Protein AF-A0AAV0WSH8-F1 (afdb_monomer)

Sequence (159 aa):
MALEFLRWELMVLEERVRLQERRIEIRVLRDEQNPIDLPLEEFIFMFCISQELEFDVINIIRPLFQSQRSSGLSPEVQFLVTVHFYAQGSYQRGLGSYSILNISQPYVSRSISIVTNAINQCLLSQWVKFPMTASERQKAREKFEAAPQPFEGTLGAID

Mean predicted aligned error: 10.93 Å

Radius of gyration: 22.24 Å; Cα contacts (8 Å, |Δi|>4): 74; chains: 1; bounding box: 45×38×78 Å

pLDDT: mean 78.64, std 13.61, range [39.38, 93.0]

Organism: NCBI:txid13131

Secondary structure (DSSP, 8-state):
-HHHHHHHHHHHHHHHHHHHHHHHHHHHHHHH--GGGS-HHHHHHHHSS-HHHHHHHHHHHHHHHTTSTT-SS-HHHHHHHHHHHHHH--SS--SS-TTSS---HHHHHHHHHHHHHHHHHHTHHHH-----SH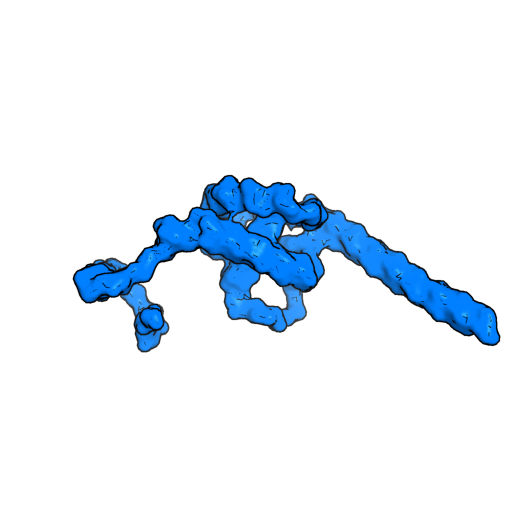HHHHHHHHHHHT-SS--TT------

Structure (mmCIF, N/CA/C/O backbone):
data_AF-A0AAV0WSH8-F1
#
_entry.id   AF-A0AAV0WSH8-F1
#
loop_
_atom_site.group_PDB
_atom_site.id
_atom_site.type_symbol
_atom_site.label_atom_id
_atom_site.label_alt_id
_atom_site.label_comp_id
_atom_site.label_asym_id
_atom_site.label_entity_id
_atom_site.label_seq_id
_atom_site.pdbx_PDB_ins_code
_atom_site.Cartn_x
_atom_site.Cartn_y
_atom_site.Cartn_z
_atom_site.occupancy
_atom_site.B_iso_or_equiv
_atom_site.auth_seq_id
_atom_site.auth_comp_id
_atom_site.auth_asym_id
_atom_site.auth_atom_id
_atom_site.pdbx_PDB_model_num
ATOM 1 N N . MET A 1 1 ? 1.566 -1.561 -52.601 1.00 67.25 1 MET A N 1
ATOM 2 C CA . MET A 1 1 ? 0.983 -2.314 -51.465 1.00 67.25 1 MET A CA 1
ATOM 3 C C . MET A 1 1 ? 2.046 -2.850 -50.509 1.00 67.25 1 MET A C 1
ATOM 5 O O . MET A 1 1 ? 1.992 -2.471 -49.353 1.00 67.25 1 MET A O 1
ATOM 9 N N . ALA A 1 2 ? 3.036 -3.639 -50.950 1.00 80.56 2 ALA A N 1
ATOM 10 C CA . ALA A 1 2 ? 4.061 -4.195 -50.045 1.00 80.56 2 ALA A CA 1
ATOM 11 C C . ALA A 1 2 ? 4.971 -3.143 -49.365 1.00 80.56 2 ALA A C 1
ATOM 13 O O . ALA A 1 2 ? 5.264 -3.268 -48.183 1.00 80.56 2 ALA A O 1
ATOM 14 N N . LEU A 1 3 ? 5.370 -2.084 -50.080 1.00 84.75 3 LEU A N 1
ATOM 15 C CA . LEU A 1 3 ? 6.202 -0.996 -49.535 1.00 84.75 3 LEU A CA 1
ATOM 16 C C . LEU A 1 3 ? 5.512 -0.200 -48.415 1.00 84.75 3 LEU A C 1
ATOM 18 O O . LEU A 1 3 ? 6.126 0.070 -47.389 1.00 84.75 3 LEU A O 1
ATOM 22 N N . GLU A 1 4 ? 4.228 0.127 -48.582 1.00 86.50 4 GLU A N 1
ATOM 23 C CA . GLU A 1 4 ? 3.448 0.829 -47.551 1.00 86.50 4 GLU A CA 1
ATOM 24 C C . GLU A 1 4 ? 3.225 -0.042 -46.309 1.00 86.50 4 GLU A C 1
ATOM 26 O O . GLU A 1 4 ? 3.300 0.448 -45.185 1.00 86.50 4 GLU A O 1
ATOM 31 N N . PHE A 1 5 ? 3.019 -1.349 -46.504 1.00 89.50 5 PHE A N 1
ATOM 32 C CA . PHE A 1 5 ? 2.922 -2.309 -45.405 1.00 89.50 5 PHE A CA 1
ATOM 33 C C . PHE A 1 5 ? 4.236 -2.400 -44.613 1.00 89.50 5 PHE A C 1
ATOM 35 O O . PHE A 1 5 ? 4.223 -2.276 -43.392 1.00 89.50 5 PHE A O 1
ATOM 42 N N . LEU A 1 6 ? 5.376 -2.518 -45.303 1.00 92.00 6 LEU A N 1
ATOM 43 C CA . LEU A 1 6 ? 6.702 -2.532 -44.674 1.00 92.00 6 LEU A CA 1
ATOM 44 C C . LEU A 1 6 ? 7.001 -1.231 -43.921 1.00 92.00 6 LEU A C 1
ATOM 46 O O . LEU A 1 6 ? 7.578 -1.262 -42.838 1.00 92.00 6 LEU A O 1
ATOM 50 N N . ARG A 1 7 ? 6.584 -0.081 -44.462 1.00 90.81 7 ARG A N 1
ATOM 51 C CA . ARG A 1 7 ? 6.741 1.219 -43.798 1.00 90.81 7 ARG A CA 1
ATOM 52 C C . ARG A 1 7 ? 5.918 1.307 -42.511 1.00 90.81 7 ARG A C 1
ATOM 54 O O . ARG A 1 7 ? 6.402 1.846 -41.518 1.00 90.81 7 ARG A O 1
ATOM 61 N N . TRP A 1 8 ? 4.695 0.777 -42.521 1.00 91.19 8 TRP A N 1
ATOM 62 C CA . TRP A 1 8 ? 3.858 0.691 -41.326 1.00 91.19 8 TRP A CA 1
ATOM 63 C C . TRP A 1 8 ? 4.454 -0.258 -40.280 1.00 91.19 8 TRP A C 1
ATOM 65 O O . TRP A 1 8 ? 4.552 0.117 -39.113 1.00 91.19 8 TRP A O 1
ATOM 75 N N . GLU A 1 9 ? 4.923 -1.443 -40.686 1.00 92.38 9 GLU A N 1
ATOM 76 C CA . GLU A 1 9 ? 5.597 -2.369 -39.768 1.00 92.38 9 GLU A CA 1
ATOM 77 C C . GLU A 1 9 ? 6.858 -1.756 -39.155 1.00 92.38 9 GLU A C 1
ATOM 79 O O . GLU A 1 9 ? 7.077 -1.906 -37.953 1.00 92.38 9 GLU A O 1
ATOM 84 N N . LEU A 1 10 ? 7.645 -1.014 -39.941 1.00 93.00 10 LEU A N 1
ATOM 85 C CA . LEU A 1 10 ? 8.824 -0.306 -39.447 1.00 93.00 10 LEU A CA 1
ATOM 86 C C . LEU A 1 10 ? 8.447 0.744 -38.390 1.00 93.00 10 LEU A C 1
ATOM 88 O O . LEU A 1 10 ? 9.042 0.743 -37.318 1.00 93.00 10 LEU A O 1
ATOM 92 N N . MET A 1 11 ? 7.416 1.567 -38.629 1.00 91.19 11 MET A N 1
ATOM 93 C CA . MET A 1 11 ? 6.933 2.531 -37.623 1.00 91.19 11 MET A CA 1
ATOM 94 C C . MET A 1 11 ? 6.457 1.846 -36.336 1.00 91.19 11 MET A C 1
ATOM 96 O O . MET A 1 11 ? 6.739 2.319 -35.237 1.00 91.19 11 MET A O 1
ATOM 100 N N . VAL A 1 12 ? 5.737 0.725 -36.448 1.00 91.69 12 VAL A N 1
ATOM 101 C CA . VAL A 1 12 ? 5.268 -0.035 -35.279 1.00 91.69 12 VAL A CA 1
ATOM 102 C C . VAL A 1 12 ? 6.444 -0.643 -34.512 1.00 91.69 12 VAL A C 1
ATOM 104 O O . VAL A 1 12 ? 6.428 -0.665 -33.280 1.00 91.69 12 VAL A O 1
ATOM 107 N N . LEU A 1 13 ? 7.461 -1.144 -35.215 1.00 92.31 13 LEU A N 1
ATOM 108 C CA . LEU A 1 13 ? 8.680 -1.672 -34.606 1.00 92.31 13 LEU A CA 1
ATOM 109 C C . LEU A 1 13 ? 9.480 -0.573 -33.903 1.00 92.31 13 LEU A C 1
ATOM 111 O O . LEU A 1 13 ? 9.860 -0.768 -32.752 1.00 92.31 13 LEU A O 1
ATOM 115 N N . GLU A 1 14 ? 9.673 0.582 -34.539 1.00 91.94 14 GLU A N 1
ATOM 116 C CA . GLU A 1 14 ? 10.335 1.744 -33.936 1.00 91.94 14 GLU A CA 1
ATOM 117 C C . GLU A 1 14 ? 9.627 2.192 -32.655 1.00 91.94 14 GLU A C 1
ATOM 119 O O . GLU A 1 14 ? 10.276 2.420 -31.635 1.00 91.94 14 GLU A O 1
ATOM 124 N N . GLU A 1 15 ? 8.293 2.247 -32.662 1.00 88.06 15 GLU A N 1
ATOM 125 C CA . GLU A 1 15 ? 7.526 2.586 -31.463 1.00 88.06 15 GLU A CA 1
ATOM 126 C C . GLU A 1 15 ? 7.693 1.531 -30.359 1.00 88.06 15 GLU A C 1
ATOM 128 O O . GLU A 1 15 ? 7.888 1.867 -29.192 1.00 88.06 15 GLU A O 1
ATOM 133 N N . ARG A 1 16 ? 7.694 0.236 -30.704 1.00 86.50 16 ARG A N 1
ATOM 134 C CA . ARG A 1 16 ? 7.957 -0.837 -29.729 1.00 86.50 16 ARG A CA 1
ATOM 135 C C . ARG A 1 16 ? 9.351 -0.725 -29.113 1.00 86.50 16 ARG A C 1
ATOM 137 O O . ARG A 1 16 ? 9.470 -0.929 -27.906 1.00 86.50 16 ARG A O 1
ATOM 144 N N . VAL A 1 17 ? 10.367 -0.392 -29.910 1.00 89.62 17 VAL A N 1
ATOM 145 C CA . VAL A 1 17 ? 11.742 -0.175 -29.433 1.00 89.62 17 VAL A CA 1
ATOM 146 C C . VAL A 1 17 ? 11.792 1.019 -28.480 1.00 89.62 17 VAL A C 1
ATOM 148 O O . VAL A 1 17 ? 12.246 0.855 -27.351 1.00 89.62 17 VAL A O 1
ATOM 151 N N . ARG A 1 18 ? 11.210 2.168 -28.850 1.00 83.94 18 ARG A N 1
ATOM 152 C CA . ARG A 1 18 ? 11.132 3.354 -27.972 1.00 83.94 18 ARG A CA 1
ATOM 153 C C . ARG A 1 18 ? 10.456 3.048 -26.637 1.00 83.94 18 ARG A C 1
ATOM 155 O O . ARG A 1 18 ? 10.929 3.451 -25.575 1.00 83.94 18 ARG A O 1
ATOM 162 N N . LEU A 1 19 ? 9.352 2.299 -26.667 1.00 79.50 19 LEU A N 1
ATOM 163 C CA . LEU A 1 19 ? 8.658 1.869 -25.452 1.00 79.50 19 LEU A CA 1
ATOM 164 C C . LEU A 1 19 ? 9.515 0.922 -24.600 1.00 79.50 19 LEU A C 1
ATOM 166 O O . LEU A 1 19 ? 9.420 0.958 -23.373 1.00 79.50 19 LEU A O 1
ATOM 170 N N . GLN A 1 20 ? 10.338 0.067 -25.212 1.00 79.25 20 GLN A N 1
ATOM 171 C CA . GLN A 1 20 ? 11.273 -0.802 -24.494 1.00 79.25 20 GLN A CA 1
ATOM 172 C C . GLN A 1 20 ? 12.430 -0.016 -23.868 1.00 79.25 20 GLN A C 1
ATOM 174 O O . GLN A 1 20 ? 12.713 -0.230 -22.691 1.00 79.25 20 GLN A O 1
ATOM 179 N N . GLU A 1 21 ? 13.043 0.912 -24.601 1.00 79.81 21 GLU A N 1
ATOM 180 C CA . GLU A 1 21 ? 14.117 1.784 -24.106 1.00 79.81 21 GLU A CA 1
ATOM 181 C C . GLU A 1 21 ? 13.647 2.595 -22.899 1.00 79.81 21 GLU A C 1
ATOM 183 O O . GLU A 1 21 ? 14.249 2.520 -21.828 1.00 79.81 21 GLU A O 1
ATOM 188 N N . ARG A 1 22 ? 12.480 3.241 -23.013 1.00 74.56 22 ARG A N 1
ATOM 189 C CA . ARG A 1 22 ? 11.865 3.974 -21.901 1.00 74.56 22 ARG A CA 1
ATOM 190 C C . ARG A 1 22 ? 11.614 3.084 -20.681 1.00 74.56 22 ARG A C 1
ATOM 192 O O . ARG A 1 22 ? 11.769 3.519 -19.546 1.00 74.56 22 ARG A O 1
ATOM 199 N N . ARG A 1 23 ? 11.213 1.822 -20.878 1.00 71.88 23 ARG A N 1
ATOM 200 C CA . ARG A 1 23 ? 11.017 0.871 -19.765 1.00 71.88 23 ARG A CA 1
ATOM 201 C C . ARG A 1 23 ? 12.325 0.511 -19.062 1.00 71.88 23 ARG A C 1
ATOM 203 O O . ARG A 1 23 ? 12.284 0.231 -17.865 1.00 71.88 23 ARG A O 1
ATOM 210 N N . ILE A 1 24 ? 13.438 0.463 -19.790 1.00 76.56 24 ILE A N 1
ATOM 211 C CA . ILE A 1 24 ? 14.767 0.195 -19.232 1.00 76.56 24 ILE A CA 1
ATOM 212 C C . ILE A 1 24 ? 15.252 1.418 -18.453 1.00 76.56 24 ILE A C 1
ATOM 214 O O . ILE A 1 24 ? 15.636 1.266 -17.300 1.00 76.56 24 ILE A O 1
ATOM 218 N N . GLU A 1 25 ? 15.147 2.615 -19.029 1.00 72.50 25 GLU A N 1
ATOM 219 C CA . GLU A 1 25 ? 15.518 3.881 -18.381 1.00 72.50 25 GLU A CA 1
ATOM 220 C C . GLU A 1 25 ? 14.790 4.064 -17.042 1.00 72.50 25 GLU A C 1
ATOM 222 O O . GLU A 1 25 ? 15.411 4.266 -16.004 1.00 72.50 25 GLU A O 1
ATOM 227 N N . ILE A 1 26 ? 13.469 3.866 -17.040 1.00 68.38 26 ILE A N 1
ATOM 228 C CA . ILE A 1 26 ? 12.638 3.935 -15.832 1.00 68.38 26 ILE A CA 1
ATOM 229 C C . ILE A 1 26 ? 13.088 2.921 -14.767 1.00 68.38 26 ILE A C 1
ATOM 231 O O . ILE A 1 26 ? 13.059 3.223 -13.575 1.00 68.38 26 ILE A O 1
ATOM 235 N N . ARG A 1 27 ? 13.504 1.715 -15.177 1.00 69.56 27 ARG A N 1
ATOM 236 C CA . ARG A 1 27 ? 14.012 0.697 -14.248 1.00 69.56 27 ARG A CA 1
ATOM 237 C C . ARG A 1 27 ? 15.328 1.141 -13.610 1.00 69.56 27 ARG A C 1
ATOM 239 O O . ARG A 1 27 ? 15.454 1.004 -12.402 1.00 69.56 27 ARG A O 1
ATOM 246 N N . VAL A 1 28 ? 16.258 1.671 -14.403 1.00 69.31 28 VAL A N 1
ATOM 247 C CA . VAL A 1 28 ? 17.552 2.168 -13.909 1.00 69.31 28 VAL A CA 1
ATOM 248 C C . VAL A 1 28 ? 17.337 3.285 -12.890 1.00 69.31 28 VAL A C 1
ATOM 250 O O . VAL A 1 28 ? 17.815 3.176 -11.768 1.00 69.31 28 VAL A O 1
ATOM 253 N N . LEU A 1 29 ? 16.519 4.287 -13.228 1.00 65.44 29 LEU A N 1
ATOM 254 C CA . LEU A 1 29 ? 16.225 5.409 -12.330 1.00 65.44 29 LEU A CA 1
ATOM 255 C C . LEU A 1 29 ? 15.578 4.965 -11.008 1.00 65.44 29 LEU A C 1
ATOM 257 O O . LEU A 1 29 ? 15.822 5.558 -9.963 1.00 65.44 29 LEU A O 1
ATOM 261 N N . ARG A 1 30 ? 14.736 3.926 -11.036 1.00 68.62 30 ARG A N 1
ATOM 262 C CA . ARG A 1 30 ? 14.145 3.339 -9.826 1.00 68.62 30 ARG A CA 1
ATOM 263 C C . ARG A 1 30 ? 15.186 2.612 -8.978 1.00 68.62 30 ARG A C 1
ATOM 265 O O . ARG A 1 30 ? 15.160 2.740 -7.763 1.00 68.62 30 ARG A O 1
ATOM 272 N N . ASP A 1 31 ? 16.054 1.824 -9.605 1.00 67.44 31 ASP A N 1
ATOM 273 C CA . ASP A 1 31 ? 17.068 1.052 -8.884 1.00 67.44 31 ASP A CA 1
ATOM 274 C C . ASP A 1 31 ? 18.132 1.986 -8.251 1.00 67.44 31 ASP A C 1
ATOM 276 O O . ASP A 1 31 ? 18.721 1.637 -7.233 1.00 67.44 31 ASP A O 1
ATOM 280 N N . GLU A 1 32 ? 18.323 3.194 -8.799 1.00 63.62 32 GLU A N 1
ATOM 281 C CA . GLU A 1 32 ? 19.159 4.265 -8.225 1.00 63.62 32 GLU A CA 1
ATOM 282 C C . GLU A 1 32 ? 18.475 5.053 -7.091 1.00 63.62 32 GLU A C 1
ATOM 284 O O . GLU A 1 32 ? 19.152 5.566 -6.201 1.00 63.62 32 GLU A O 1
ATOM 289 N N . GLN A 1 33 ? 17.144 5.158 -7.102 1.00 64.06 33 GLN A N 1
ATOM 290 C CA . GLN A 1 33 ? 16.360 5.885 -6.100 1.00 64.06 33 GLN A CA 1
ATOM 291 C C . GLN A 1 33 ? 15.698 4.900 -5.140 1.00 64.06 33 GLN A C 1
ATOM 293 O O . GLN A 1 33 ? 14.506 4.621 -5.255 1.00 64.06 33 GLN A O 1
ATOM 298 N N . ASN A 1 34 ? 16.469 4.360 -4.193 1.00 67.06 34 ASN A N 1
ATOM 299 C CA . ASN A 1 34 ? 15.912 3.512 -3.145 1.00 67.06 34 ASN A CA 1
ATOM 300 C C . ASN A 1 34 ? 15.213 4.379 -2.073 1.00 67.06 34 ASN A C 1
ATOM 302 O O . ASN A 1 34 ? 15.895 4.982 -1.243 1.00 67.06 34 ASN A O 1
ATOM 306 N N . PRO A 1 35 ? 13.868 4.451 -2.041 1.00 67.88 35 PRO A N 1
ATOM 307 C CA . PRO A 1 35 ? 13.132 5.276 -1.074 1.00 67.88 35 PRO A CA 1
ATOM 308 C C . PRO A 1 35 ? 13.286 4.790 0.375 1.00 67.88 35 PRO A C 1
ATOM 310 O O . PRO A 1 35 ? 12.953 5.522 1.303 1.00 67.88 35 PRO A O 1
ATOM 313 N N . ILE A 1 36 ? 13.753 3.553 0.572 1.00 67.38 36 ILE A N 1
ATOM 314 C CA . ILE A 1 36 ? 13.944 2.950 1.894 1.00 67.38 36 ILE A CA 1
ATOM 315 C C . ILE A 1 36 ? 15.088 3.651 2.637 1.00 67.38 36 ILE A C 1
ATOM 317 O O . ILE A 1 36 ? 15.035 3.771 3.856 1.00 67.38 36 ILE A O 1
ATOM 321 N N . ASP A 1 37 ? 16.078 4.176 1.910 1.00 74.94 37 ASP A N 1
ATOM 322 C CA . ASP A 1 37 ? 17.267 4.811 2.489 1.00 74.94 37 ASP A CA 1
ATOM 323 C C . ASP A 1 37 ? 17.055 6.302 2.821 1.00 74.94 37 ASP A C 1
ATOM 325 O O . ASP A 1 37 ? 18.000 7.007 3.181 1.00 74.94 37 ASP A O 1
ATOM 329 N N . LEU A 1 38 ? 15.819 6.804 2.704 1.00 76.38 38 LEU A N 1
ATOM 330 C CA . LEU A 1 38 ? 15.492 8.183 3.055 1.00 76.38 38 LEU A CA 1
ATOM 331 C C . LEU A 1 38 ? 15.627 8.430 4.569 1.00 76.38 38 LEU A C 1
ATOM 333 O O . LEU A 1 38 ? 15.308 7.549 5.377 1.00 76.38 38 LEU A O 1
ATOM 337 N N . PRO A 1 39 ? 16.032 9.645 4.985 1.00 83.25 39 PRO A N 1
ATOM 338 C CA . PRO A 1 39 ? 15.950 10.063 6.380 1.00 83.25 39 PRO A CA 1
ATOM 339 C C . PRO A 1 39 ? 14.517 9.955 6.919 1.00 83.25 39 PRO A C 1
ATOM 341 O O . PRO A 1 39 ? 13.556 10.236 6.205 1.00 83.25 39 PRO A O 1
ATOM 344 N N . LEU A 1 40 ? 14.368 9.609 8.203 1.00 82.69 40 LEU A N 1
ATOM 345 C CA . LEU A 1 40 ? 13.062 9.365 8.834 1.00 82.69 40 LEU A CA 1
ATOM 346 C C . LEU A 1 40 ? 12.064 10.520 8.639 1.00 82.69 40 LEU A C 1
ATOM 348 O O . LEU A 1 40 ? 10.890 10.279 8.375 1.00 82.69 40 LEU A O 1
ATOM 352 N N . GLU A 1 41 ? 12.521 11.767 8.758 1.00 81.06 41 GLU A N 1
ATOM 353 C CA . GLU A 1 41 ? 11.676 12.957 8.593 1.00 81.06 41 GLU A CA 1
ATOM 354 C C . GLU A 1 41 ? 11.127 13.077 7.166 1.00 81.06 41 GLU A C 1
ATOM 356 O O . GLU A 1 41 ? 9.933 13.317 6.981 1.00 81.06 41 GLU A O 1
ATOM 361 N N . GLU A 1 42 ? 11.970 12.843 6.158 1.00 78.94 42 GLU A N 1
ATOM 362 C CA . GLU A 1 42 ? 11.574 12.847 4.746 1.00 78.94 42 GLU A CA 1
ATOM 363 C C . GLU A 1 42 ? 10.645 11.674 4.427 1.00 78.94 42 GLU A C 1
ATOM 365 O O . GLU A 1 42 ? 9.649 11.834 3.721 1.00 78.94 42 GLU A O 1
ATOM 370 N N . PHE A 1 43 ? 10.925 10.506 5.004 1.00 83.69 43 PHE A N 1
ATOM 371 C CA . PHE A 1 43 ? 10.100 9.319 4.844 1.00 83.69 43 PHE A CA 1
ATOM 372 C C . PHE A 1 43 ? 8.693 9.528 5.428 1.00 83.69 43 PHE A C 1
ATOM 374 O O . PHE A 1 43 ? 7.699 9.269 4.750 1.00 83.69 43 PHE A O 1
ATOM 381 N N . ILE A 1 44 ? 8.586 10.068 6.647 1.00 84.06 44 ILE A N 1
ATOM 382 C CA . ILE A 1 44 ? 7.296 10.404 7.270 1.00 84.06 44 ILE A CA 1
ATOM 383 C C . ILE A 1 44 ? 6.576 11.483 6.463 1.00 84.06 44 ILE A C 1
ATOM 385 O O . ILE A 1 44 ? 5.370 11.378 6.250 1.00 84.06 44 ILE A O 1
ATOM 389 N N . PHE A 1 45 ? 7.290 12.507 5.994 1.00 80.12 45 PHE A N 1
ATOM 390 C CA . PHE A 1 45 ? 6.698 13.556 5.169 1.00 80.12 45 PHE A CA 1
ATOM 391 C C . PHE A 1 45 ? 6.096 12.993 3.874 1.00 80.12 45 PHE A C 1
ATOM 393 O O . PHE A 1 45 ? 5.008 13.396 3.469 1.00 80.12 45 PHE A O 1
ATOM 400 N N . MET A 1 46 ? 6.782 12.038 3.246 1.00 78.25 46 MET A N 1
ATOM 401 C CA . MET A 1 46 ? 6.389 11.487 1.953 1.00 78.25 46 MET A CA 1
ATOM 402 C C . MET A 1 46 ? 5.337 10.373 2.055 1.00 78.25 46 MET A C 1
ATOM 404 O O . MET A 1 46 ? 4.452 10.281 1.205 1.00 78.25 46 MET A O 1
ATOM 408 N N . PHE A 1 47 ? 5.413 9.527 3.083 1.00 84.62 47 PHE A N 1
ATOM 409 C CA . PHE A 1 47 ? 4.572 8.333 3.214 1.00 84.62 47 PHE A CA 1
ATOM 410 C C . PHE A 1 47 ? 3.586 8.382 4.390 1.00 84.62 47 PHE A C 1
ATOM 412 O O . PHE A 1 47 ? 2.744 7.497 4.511 1.00 84.62 47 PHE A O 1
ATOM 419 N N . CYS A 1 48 ? 3.657 9.388 5.264 1.00 88.62 48 CYS A N 1
ATOM 420 C CA . CYS A 1 48 ? 2.832 9.517 6.475 1.00 88.62 48 CYS A CA 1
ATOM 421 C C . CYS A 1 48 ? 2.923 8.328 7.454 1.00 88.62 48 CYS A C 1
ATOM 423 O O . CYS A 1 48 ? 2.056 8.163 8.313 1.00 88.62 48 CYS A O 1
ATOM 425 N N . ILE A 1 49 ? 3.971 7.509 7.345 1.00 90.12 49 ILE A N 1
ATOM 426 C CA . ILE A 1 49 ? 4.246 6.350 8.203 1.00 90.12 49 ILE A CA 1
ATOM 427 C C . ILE A 1 49 ? 5.734 6.303 8.565 1.00 90.12 49 ILE A C 1
ATOM 429 O O . ILE A 1 49 ? 6.549 6.954 7.916 1.00 90.12 49 ILE A O 1
ATOM 433 N N . SER A 1 50 ? 6.099 5.524 9.586 1.00 90.50 50 SER A N 1
ATOM 434 C CA . SER A 1 50 ? 7.501 5.217 9.894 1.00 90.50 50 SER A CA 1
ATOM 435 C C . SER A 1 50 ? 8.007 4.018 9.082 1.00 90.50 50 SER A C 1
ATOM 437 O O . SER A 1 50 ? 7.224 3.156 8.679 1.00 90.50 50 SER A O 1
ATOM 439 N N . GLN A 1 51 ? 9.327 3.928 8.896 1.00 88.00 51 GLN A N 1
ATOM 440 C CA . GLN A 1 51 ? 9.991 2.760 8.291 1.00 88.00 51 GLN A CA 1
ATOM 441 C C . GLN A 1 51 ? 9.755 1.471 9.102 1.00 88.00 51 GLN A C 1
ATOM 443 O O . GLN A 1 51 ? 9.660 0.384 8.543 1.00 88.00 51 GLN A O 1
ATOM 448 N N . GLU A 1 52 ? 9.617 1.583 10.426 1.00 91.38 52 GLU A N 1
ATOM 449 C CA . GLU A 1 52 ? 9.280 0.447 11.295 1.00 91.38 52 GLU A CA 1
ATOM 450 C C . GLU A 1 52 ? 7.887 -0.110 10.971 1.00 91.38 52 GLU A C 1
ATOM 452 O O . GLU A 1 52 ? 7.734 -1.309 10.743 1.00 91.38 52 GLU A O 1
ATOM 457 N N . LEU A 1 53 ? 6.883 0.768 10.845 1.00 91.38 53 LEU A N 1
ATOM 458 C CA . LEU A 1 53 ? 5.531 0.356 10.467 1.00 91.38 53 LEU A CA 1
ATOM 459 C C . LEU A 1 53 ? 5.500 -0.241 9.055 1.00 91.38 53 LEU A C 1
ATOM 461 O O . LEU A 1 53 ? 4.783 -1.210 8.808 1.00 91.38 53 LEU A O 1
ATOM 465 N N . GLU A 1 54 ? 6.276 0.332 8.133 1.00 91.19 54 GLU A N 1
ATOM 466 C CA . GLU A 1 54 ? 6.460 -0.209 6.788 1.00 91.19 54 GLU A CA 1
ATOM 467 C C . GLU A 1 54 ? 6.953 -1.663 6.847 1.00 91.19 54 GLU A C 1
ATOM 469 O O . GLU A 1 54 ? 6.316 -2.563 6.293 1.00 91.19 54 GLU A O 1
ATOM 474 N N . PHE A 1 55 ? 8.044 -1.903 7.577 1.00 91.25 55 PHE A N 1
ATOM 475 C CA . PHE A 1 55 ? 8.649 -3.220 7.737 1.00 91.25 55 PHE A CA 1
ATOM 476 C C . PHE A 1 55 ? 7.675 -4.239 8.343 1.00 91.25 55 PHE A C 1
ATOM 478 O O . PHE A 1 55 ? 7.521 -5.344 7.809 1.00 91.25 55 PHE A O 1
ATOM 485 N N . ASP A 1 56 ? 6.974 -3.865 9.413 1.00 92.75 56 ASP A N 1
ATOM 486 C CA . ASP A 1 56 ? 6.015 -4.732 10.099 1.00 92.75 56 ASP A CA 1
ATOM 487 C C . ASP A 1 56 ? 4.854 -5.135 9.189 1.00 92.75 56 ASP A C 1
ATOM 489 O O . ASP A 1 56 ? 4.535 -6.322 9.053 1.00 92.75 56 ASP A O 1
ATOM 493 N N . VAL A 1 57 ? 4.242 -4.158 8.512 1.00 92.44 57 VAL A N 1
ATOM 494 C CA . VAL A 1 57 ? 3.113 -4.415 7.616 1.00 92.44 57 VAL A CA 1
ATOM 495 C C . VAL A 1 57 ? 3.554 -5.275 6.440 1.00 92.44 57 VAL A C 1
ATOM 497 O O . VAL A 1 57 ? 2.881 -6.266 6.139 1.00 92.44 57 VAL A O 1
ATOM 500 N N . ILE A 1 58 ? 4.689 -4.952 5.809 1.00 91.19 58 ILE A N 1
ATOM 501 C CA . ILE A 1 58 ? 5.226 -5.722 4.682 1.00 91.19 58 ILE A CA 1
ATOM 502 C C . ILE A 1 58 ? 5.459 -7.172 5.092 1.00 91.19 58 ILE A C 1
ATOM 504 O O . ILE A 1 58 ? 5.052 -8.068 4.357 1.00 91.19 58 ILE A O 1
ATOM 508 N N . ASN A 1 59 ? 6.063 -7.434 6.253 1.00 91.94 59 ASN A N 1
ATOM 509 C CA . ASN A 1 59 ? 6.323 -8.801 6.705 1.00 91.94 59 ASN A CA 1
ATOM 510 C C . ASN A 1 59 ? 5.045 -9.620 6.896 1.00 91.94 59 ASN A C 1
ATOM 512 O O . ASN A 1 59 ? 5.031 -10.805 6.557 1.00 91.94 59 ASN A O 1
ATOM 516 N N . ILE A 1 60 ? 3.964 -8.991 7.362 1.00 91.62 60 ILE A N 1
ATOM 517 C CA . ILE A 1 60 ? 2.663 -9.649 7.513 1.00 91.62 60 ILE A CA 1
ATOM 518 C C . ILE A 1 60 ? 2.053 -9.985 6.146 1.00 91.62 60 ILE A C 1
ATOM 520 O O . ILE A 1 60 ? 1.544 -11.089 5.954 1.00 91.62 60 ILE A O 1
ATOM 524 N N . ILE A 1 61 ? 2.108 -9.060 5.182 1.00 89.50 61 ILE A N 1
ATOM 525 C CA . ILE A 1 61 ? 1.452 -9.240 3.877 1.00 89.50 61 ILE A CA 1
ATOM 526 C C . ILE A 1 61 ? 2.315 -9.997 2.853 1.00 89.50 61 ILE A C 1
ATOM 528 O O . ILE A 1 61 ? 1.771 -10.542 1.890 1.00 89.50 61 ILE A O 1
ATOM 532 N N . ARG A 1 62 ? 3.640 -10.086 3.055 1.00 87.69 62 ARG A N 1
ATOM 533 C CA . ARG A 1 62 ? 4.630 -10.702 2.142 1.00 87.69 62 ARG A CA 1
ATOM 534 C C . ARG A 1 62 ? 4.238 -12.092 1.619 1.00 87.69 62 ARG A C 1
ATOM 536 O O . ARG A 1 62 ? 4.447 -12.319 0.424 1.00 87.69 62 ARG A O 1
ATOM 543 N N . PRO A 1 63 ? 3.651 -13.013 2.413 1.00 86.69 63 PRO A N 1
ATOM 544 C CA . PRO A 1 63 ? 3.231 -14.324 1.910 1.00 86.69 63 PRO A CA 1
ATOM 545 C C . PRO A 1 63 ? 2.240 -14.247 0.737 1.00 86.69 63 PRO A C 1
ATOM 547 O O . PRO A 1 63 ? 2.260 -15.104 -0.145 1.00 86.69 63 PRO A O 1
ATOM 550 N N . LEU A 1 64 ? 1.416 -13.197 0.667 1.00 82.56 64 LEU A N 1
ATOM 551 C CA . LEU A 1 64 ? 0.427 -13.021 -0.401 1.00 82.56 64 LEU A CA 1
ATOM 552 C C . LEU A 1 64 ? 1.043 -12.511 -1.717 1.00 82.56 64 LEU A C 1
ATOM 554 O O . LEU A 1 64 ? 0.483 -12.749 -2.790 1.00 82.56 64 LEU A O 1
ATOM 558 N N . PHE A 1 65 ? 2.230 -11.895 -1.666 1.00 74.56 65 PHE A N 1
ATOM 559 C CA . PHE A 1 65 ? 2.948 -11.394 -2.847 1.00 74.56 65 PHE A CA 1
ATOM 560 C C . PHE A 1 65 ? 3.628 -12.507 -3.655 1.00 74.56 65 PHE A C 1
ATOM 562 O O . PHE A 1 65 ? 3.911 -12.320 -4.835 1.00 74.56 65 PHE A O 1
ATOM 569 N N . GLN A 1 66 ? 3.859 -13.683 -3.062 1.00 61.38 66 GLN A N 1
ATOM 570 C CA . GLN A 1 66 ? 4.571 -14.792 -3.712 1.00 61.38 66 GLN A CA 1
ATOM 571 C C . GLN A 1 66 ? 3.739 -15.506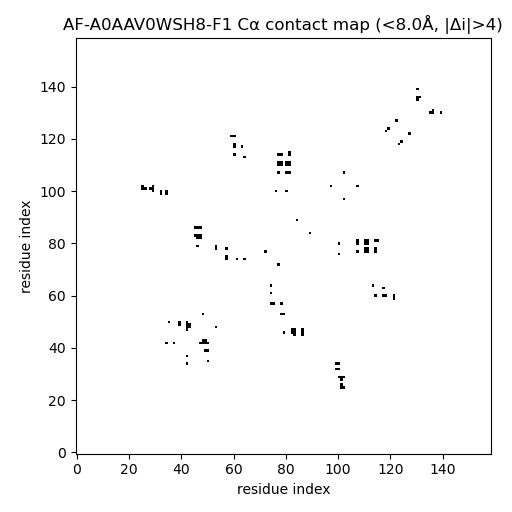 -4.797 1.00 61.38 66 GLN A C 1
ATOM 573 O O . GLN A 1 66 ? 4.296 -16.224 -5.625 1.00 61.38 66 GLN A O 1
ATOM 578 N N . SER A 1 67 ? 2.416 -15.297 -4.830 1.00 56.06 67 SER A N 1
ATOM 579 C CA . SER A 1 67 ? 1.499 -16.008 -5.737 1.00 56.06 67 SER A CA 1
ATOM 580 C C . SER A 1 67 ? 1.293 -15.340 -7.104 1.00 56.06 67 SER A C 1
ATOM 582 O O . SER A 1 67 ? 0.825 -15.986 -8.044 1.00 56.06 67 SER A O 1
ATOM 584 N N . GLN A 1 68 ? 1.654 -14.062 -7.259 1.00 55.12 68 GLN A N 1
ATOM 585 C CA . GLN A 1 68 ? 1.458 -13.337 -8.512 1.00 55.12 68 GLN A CA 1
ATOM 586 C C . GLN A 1 68 ? 2.781 -13.195 -9.252 1.00 55.12 68 GLN A C 1
ATOM 588 O O . GLN A 1 68 ? 3.655 -12.444 -8.834 1.00 55.12 68 GLN A O 1
ATOM 593 N N . ARG A 1 69 ? 2.911 -13.949 -10.356 1.00 52.03 69 ARG A N 1
ATOM 594 C CA . ARG A 1 69 ? 3.980 -13.866 -11.369 1.00 52.03 69 ARG A CA 1
ATOM 595 C C . ARG A 1 69 ? 4.732 -12.540 -11.311 1.00 52.03 69 ARG A C 1
ATOM 597 O O . ARG A 1 69 ? 4.185 -11.550 -11.785 1.00 52.03 69 ARG A O 1
ATOM 604 N N . SER A 1 70 ? 5.953 -12.576 -10.770 1.00 49.06 70 SER A N 1
ATOM 605 C CA . SER A 1 70 ? 7.006 -11.554 -10.850 1.00 49.06 70 SER A CA 1
ATOM 606 C C . SER A 1 70 ? 6.540 -10.225 -11.460 1.00 49.06 70 SER A C 1
ATOM 608 O O . SER A 1 70 ? 6.928 -9.863 -12.578 1.00 49.06 70 SER A O 1
ATOM 610 N N . SER A 1 71 ? 5.674 -9.487 -10.763 1.00 54.31 71 SER A N 1
ATOM 611 C CA . SER A 1 71 ? 5.570 -8.064 -11.035 1.00 54.31 71 SER A CA 1
ATOM 612 C C . SER A 1 71 ? 6.972 -7.536 -10.753 1.00 54.31 71 SER A C 1
ATOM 614 O O . SER A 1 71 ? 7.566 -7.857 -9.731 1.00 54.31 71 SER A O 1
ATOM 616 N N . GLY A 1 72 ? 7.582 -6.832 -11.705 1.00 66.38 72 GLY A N 1
ATOM 617 C CA . GLY A 1 72 ? 9.001 -6.455 -11.623 1.00 66.38 72 GLY A CA 1
AT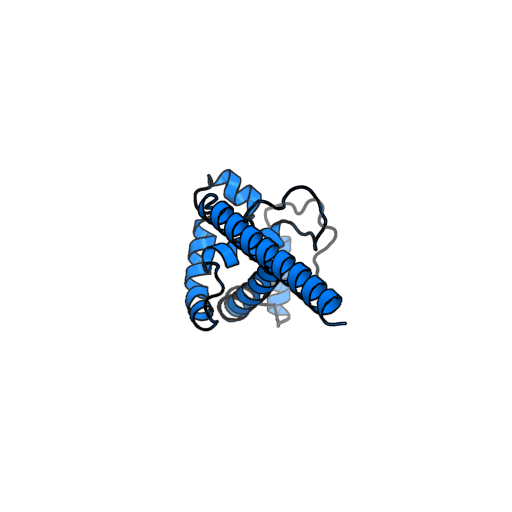OM 618 C C . GLY A 1 72 ? 9.347 -5.448 -10.514 1.00 66.38 72 GLY A C 1
ATOM 619 O O . GLY A 1 72 ? 10.360 -4.763 -10.637 1.00 66.38 72 GLY A O 1
ATOM 620 N N . LEU A 1 73 ? 8.487 -5.296 -9.504 1.00 75.00 73 LEU A N 1
ATOM 621 C CA . LEU A 1 73 ? 8.637 -4.454 -8.325 1.00 75.00 73 LEU A CA 1
ATOM 622 C C . LEU A 1 73 ? 8.659 -5.353 -7.092 1.00 75.00 73 LEU A C 1
ATOM 624 O O . LEU A 1 73 ? 7.820 -6.248 -6.965 1.00 75.00 73 LEU A O 1
ATOM 628 N N . SER A 1 74 ? 9.580 -5.083 -6.176 1.00 81.94 74 SER A N 1
ATOM 629 C CA . SER A 1 74 ? 9.608 -5.777 -4.896 1.00 81.94 74 SER A CA 1
ATOM 630 C C . SER A 1 74 ? 8.345 -5.452 -4.070 1.00 81.94 74 SER A C 1
ATOM 632 O O . SER A 1 74 ? 7.689 -4.435 -4.333 1.00 81.94 74 SER A O 1
ATOM 634 N N . PRO A 1 75 ? 7.952 -6.305 -3.106 1.00 86.25 75 PRO A N 1
ATOM 635 C CA . PRO A 1 75 ? 6.824 -6.025 -2.214 1.00 86.25 75 PRO A CA 1
ATOM 636 C C . PRO A 1 75 ? 6.931 -4.667 -1.507 1.00 86.25 75 PRO A C 1
ATOM 638 O O . PRO A 1 75 ? 5.927 -3.975 -1.381 1.00 86.25 75 PRO A O 1
ATOM 641 N N . GLU A 1 76 ? 8.145 -4.266 -1.130 1.00 86.50 76 GLU A N 1
ATOM 642 C CA . GLU A 1 76 ? 8.468 -2.989 -0.485 1.00 86.50 76 GLU A CA 1
ATOM 643 C C . GLU A 1 76 ? 8.106 -1.817 -1.397 1.00 86.50 76 GLU A C 1
ATOM 645 O O . GLU A 1 76 ? 7.300 -0.962 -1.044 1.00 86.50 76 GLU A O 1
ATOM 650 N N . VAL A 1 77 ? 8.589 -1.834 -2.643 1.00 83.31 77 VAL A N 1
ATOM 651 C CA . VAL A 1 77 ? 8.276 -0.775 -3.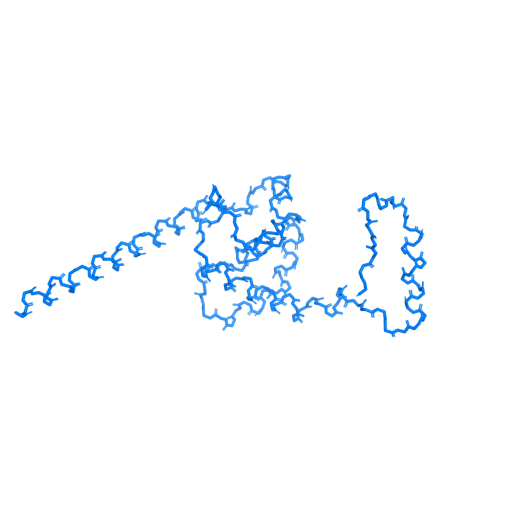608 1.00 83.31 77 VAL A CA 1
ATOM 652 C C . VAL A 1 77 ? 6.776 -0.728 -3.912 1.00 83.31 77 VAL A C 1
ATOM 654 O O . VAL A 1 77 ? 6.199 0.352 -4.008 1.00 83.31 77 VAL A O 1
ATOM 657 N N . GLN A 1 78 ? 6.107 -1.879 -4.049 1.00 87.12 78 GLN A N 1
ATOM 658 C CA . GLN A 1 78 ? 4.653 -1.906 -4.256 1.00 87.12 78 GLN A CA 1
ATOM 659 C C . GLN A 1 78 ? 3.896 -1.303 -3.066 1.00 87.12 78 GLN A C 1
ATOM 661 O O . GLN A 1 78 ? 2.934 -0.554 -3.269 1.00 87.12 78 GLN A O 1
ATOM 666 N N . PHE A 1 79 ? 4.337 -1.608 -1.845 1.00 89.50 79 PHE A N 1
ATOM 667 C CA . PHE A 1 79 ? 3.774 -1.069 -0.617 1.00 89.50 79 PHE A CA 1
ATOM 668 C C . PHE A 1 79 ? 3.959 0.450 -0.533 1.00 89.50 79 PHE A C 1
ATOM 670 O O . PHE A 1 79 ? 2.966 1.166 -0.413 1.00 89.50 79 PHE A O 1
ATOM 677 N N . LEU A 1 80 ? 5.182 0.951 -0.726 1.00 87.62 80 LEU A N 1
ATOM 678 C CA . LEU A 1 80 ? 5.500 2.381 -0.688 1.00 87.62 80 LEU A CA 1
ATOM 679 C C . LEU A 1 80 ? 4.732 3.190 -1.738 1.00 87.62 80 LEU A C 1
ATOM 681 O O . LEU A 1 80 ? 4.173 4.235 -1.414 1.00 87.62 80 LEU A O 1
ATOM 685 N N . VAL A 1 81 ? 4.605 2.683 -2.973 1.00 86.00 81 VAL A N 1
ATOM 686 C CA . VAL A 1 81 ? 3.739 3.294 -4.005 1.00 86.00 81 VAL A CA 1
ATOM 687 C C . VAL A 1 81 ? 2.310 3.466 -3.500 1.00 86.00 81 VAL A C 1
ATOM 689 O O . VAL A 1 81 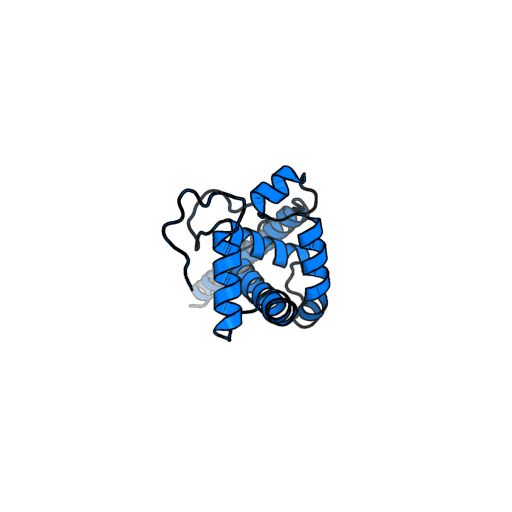? 1.671 4.490 -3.740 1.00 86.00 81 VAL A O 1
ATOM 692 N N . THR A 1 82 ? 1.791 2.433 -2.843 1.00 88.88 82 THR A N 1
ATOM 693 C CA . THR A 1 82 ? 0.398 2.386 -2.407 1.00 88.88 82 THR A CA 1
ATOM 694 C C . THR A 1 82 ? 0.158 3.328 -1.234 1.00 88.88 82 THR A C 1
ATOM 696 O O . THR A 1 82 ? -0.805 4.090 -1.249 1.00 88.88 82 THR A O 1
ATOM 699 N N . VAL A 1 83 ? 1.053 3.325 -0.246 1.00 89.62 83 VAL A N 1
ATOM 700 C CA . VAL A 1 83 ? 0.969 4.221 0.911 1.00 89.62 83 VAL A CA 1
ATOM 701 C C . VAL A 1 83 ? 1.128 5.677 0.488 1.00 89.62 83 VAL A C 1
ATOM 703 O O . VAL A 1 83 ? 0.321 6.508 0.891 1.00 89.62 83 VAL A O 1
ATOM 706 N N . HIS A 1 84 ? 2.083 5.977 -0.394 1.00 86.31 84 HIS A N 1
ATOM 707 C CA . HIS A 1 84 ? 2.235 7.316 -0.963 1.00 86.31 84 HIS A CA 1
ATOM 708 C C . HIS A 1 84 ? 0.947 7.794 -1.646 1.00 86.31 84 HIS A C 1
ATOM 710 O O . HIS A 1 84 ? 0.519 8.932 -1.465 1.00 86.31 84 HIS A O 1
ATOM 716 N N . PHE A 1 85 ? 0.287 6.915 -2.411 1.00 84.62 85 PHE A N 1
ATOM 717 C CA . PHE A 1 85 ? -0.998 7.235 -3.031 1.00 84.62 85 PHE A CA 1
ATOM 718 C C . PHE A 1 85 ? -2.076 7.586 -1.992 1.00 84.62 85 PHE A C 1
ATOM 720 O O . PHE A 1 85 ? -2.812 8.554 -2.189 1.00 84.62 85 PHE A O 1
ATOM 727 N N . TYR A 1 86 ? -2.156 6.849 -0.880 1.00 86.94 86 TYR A N 1
ATOM 728 C CA . TYR A 1 86 ? -3.090 7.165 0.205 1.00 86.94 86 TYR A CA 1
ATOM 729 C C . TYR A 1 86 ? -2.751 8.483 0.907 1.00 86.94 86 TYR A C 1
ATOM 731 O O . TYR A 1 86 ? -3.650 9.289 1.139 1.00 86.94 86 TYR A O 1
ATOM 739 N N . ALA A 1 87 ? -1.469 8.716 1.196 1.00 83.69 87 ALA A N 1
ATOM 740 C CA . ALA A 1 87 ? -0.971 9.921 1.853 1.00 83.69 87 ALA A CA 1
ATOM 741 C C . ALA A 1 87 ? -1.255 11.193 1.035 1.00 83.69 87 ALA A C 1
ATOM 743 O O . ALA A 1 87 ? -1.642 12.221 1.584 1.00 83.69 87 ALA A O 1
ATOM 744 N N . GLN A 1 88 ? -1.123 11.121 -0.293 1.00 76.56 88 GLN A N 1
ATOM 745 C CA . GLN A 1 88 ? -1.281 12.279 -1.175 1.00 76.56 88 GLN A CA 1
ATOM 746 C C . GLN A 1 88 ? -2.750 12.716 -1.365 1.00 76.56 88 GLN A C 1
ATOM 748 O O . GLN A 1 88 ? -3.003 13.831 -1.824 1.00 76.56 88 GLN A O 1
ATOM 753 N N . GLY A 1 89 ? -3.731 11.850 -1.079 1.00 62.41 89 GLY A N 1
ATOM 754 C CA . GLY A 1 89 ? -5.164 12.184 -1.117 1.00 62.41 89 GLY A CA 1
ATOM 755 C C . GLY A 1 89 ? -5.721 12.635 -2.481 1.00 62.41 89 GLY A C 1
ATOM 756 O O . GLY A 1 89 ? -6.852 13.117 -2.553 1.00 62.41 89 GLY A O 1
ATOM 757 N N . SER A 1 90 ? -4.962 12.498 -3.577 1.00 59.19 90 SER A N 1
ATOM 758 C CA . SER A 1 90 ? -5.342 12.982 -4.911 1.00 59.19 90 SER A CA 1
ATOM 759 C C . SER A 1 90 ? -5.458 11.843 -5.930 1.00 59.19 90 SER A C 1
ATOM 761 O O . SER A 1 90 ? -4.532 11.074 -6.167 1.00 59.19 90 SER A O 1
ATOM 763 N N . TYR A 1 91 ? -6.617 11.759 -6.587 1.00 53.94 91 TYR A N 1
ATOM 764 C CA . TYR A 1 91 ? -6.979 10.695 -7.534 1.00 53.94 91 TYR A CA 1
ATOM 765 C C . TYR A 1 91 ? -6.307 10.792 -8.921 1.00 53.94 91 TYR A C 1
ATOM 767 O O . TYR A 1 91 ? -6.867 10.274 -9.874 1.00 53.94 91 TYR A O 1
ATOM 775 N N . GLN A 1 92 ? -5.108 11.382 -9.055 1.00 58.28 92 GLN A N 1
ATOM 776 C CA . GLN A 1 92 ? -4.392 11.702 -10.320 1.00 58.28 92 GLN A CA 1
ATOM 777 C C . GLN A 1 92 ? -4.593 13.141 -10.844 1.00 58.28 92 GLN A C 1
ATOM 779 O O . GLN A 1 92 ? -5.178 13.373 -11.901 1.00 58.28 92 GLN A O 1
ATOM 784 N N . ARG A 1 93 ? -4.007 14.131 -10.165 1.00 45.25 93 ARG A N 1
ATOM 785 C CA . ARG A 1 93 ? -3.671 15.450 -10.745 1.00 45.25 93 ARG A CA 1
ATOM 786 C C . ARG A 1 93 ? -2.373 15.920 -10.089 1.00 45.25 93 ARG A C 1
ATOM 788 O O . ARG A 1 93 ? -2.334 15.994 -8.875 1.00 45.25 93 ARG A O 1
ATOM 795 N N . GLY A 1 94 ? -1.281 16.257 -10.757 1.00 39.69 94 GLY A N 1
ATOM 796 C CA . GLY A 1 94 ? -0.925 16.347 -12.166 1.00 39.69 94 GLY A CA 1
ATOM 797 C C . GLY A 1 94 ? 0.368 17.173 -12.217 1.00 39.69 94 GLY A C 1
ATOM 798 O O . GLY A 1 94 ? 0.456 18.177 -11.524 1.00 39.69 94 GLY A O 1
ATOM 799 N N . LEU A 1 95 ? 1.343 16.747 -13.025 1.00 43.22 95 LEU A N 1
ATOM 800 C CA . LEU A 1 95 ? 2.447 17.577 -13.535 1.00 43.22 95 LEU A CA 1
ATOM 801 C C . LEU A 1 95 ? 3.417 18.158 -12.479 1.00 43.22 95 LEU A C 1
ATOM 803 O O . LEU A 1 95 ? 3.349 19.325 -12.116 1.00 43.22 95 LEU A O 1
ATOM 807 N N . GLY A 1 96 ? 4.380 17.333 -12.055 1.00 39.38 96 GLY A N 1
ATOM 808 C CA . GLY A 1 96 ? 5.586 17.784 -11.340 1.00 39.38 96 GLY A CA 1
ATOM 809 C C . GLY A 1 96 ? 6.382 16.650 -10.690 1.00 39.38 96 GLY A C 1
ATOM 810 O O . GLY A 1 96 ? 7.604 16.687 -10.681 1.00 39.38 96 GLY A O 1
ATOM 811 N N . SER A 1 97 ? 5.691 15.599 -10.233 1.00 44.12 97 SER A N 1
ATOM 812 C CA . SER A 1 97 ? 6.268 14.497 -9.444 1.00 44.12 97 SER A CA 1
ATOM 813 C C . SER A 1 97 ? 6.148 13.135 -10.147 1.00 44.12 97 SER A C 1
ATOM 815 O O . SER A 1 97 ? 5.675 12.150 -9.587 1.00 44.12 97 SER A O 1
ATOM 817 N N . TYR A 1 98 ? 6.549 13.056 -11.420 1.00 45.69 98 TYR A N 1
ATOM 818 C CA . TYR A 1 98 ? 6.663 11.770 -12.134 1.00 45.69 98 TYR A CA 1
ATOM 819 C C . TYR A 1 98 ? 7.763 10.848 -11.553 1.00 45.69 98 TYR A C 1
ATOM 821 O O . TYR A 1 98 ? 7.973 9.756 -12.080 1.00 45.69 98 TYR A O 1
ATOM 829 N N . SER A 1 99 ? 8.465 11.267 -10.494 1.00 53.12 99 SER A N 1
ATOM 830 C CA . SER A 1 99 ? 9.798 10.768 -10.159 1.00 53.12 99 SER A CA 1
ATOM 831 C C . SER A 1 99 ? 9.936 10.013 -8.846 1.00 53.12 99 SER A C 1
ATOM 833 O O . SER A 1 99 ? 10.956 9.365 -8.705 1.00 53.12 99 SER A O 1
ATOM 835 N N . ILE A 1 100 ? 8.989 10.040 -7.896 1.00 55.94 100 ILE A N 1
ATOM 836 C CA . ILE A 1 100 ? 9.314 9.534 -6.541 1.00 55.94 100 ILE A CA 1
ATOM 837 C C . ILE A 1 100 ? 9.728 8.052 -6.543 1.00 55.94 100 ILE A C 1
ATOM 839 O O . ILE A 1 100 ? 10.555 7.664 -5.730 1.00 55.94 100 ILE A O 1
ATOM 843 N N . LEU A 1 101 ? 9.228 7.240 -7.487 1.00 63.75 101 LEU A N 1
ATOM 844 C CA . LEU A 1 101 ? 9.697 5.855 -7.672 1.00 63.75 101 LEU A CA 1
ATOM 845 C C . LEU A 1 101 ? 9.936 5.449 -9.128 1.00 63.75 101 LEU A C 1
ATOM 847 O O . LEU A 1 101 ? 10.216 4.284 -9.388 1.00 63.75 101 LEU A O 1
ATOM 851 N N . ASN A 1 102 ? 9.791 6.371 -10.087 1.00 71.31 102 ASN A N 1
ATOM 852 C CA . ASN A 1 102 ? 9.879 6.074 -11.522 1.00 71.31 102 ASN A CA 1
ATOM 853 C C . ASN A 1 102 ? 9.005 4.858 -11.906 1.00 71.31 102 ASN A C 1
ATOM 855 O O . ASN A 1 102 ? 9.484 3.812 -12.333 1.00 71.31 102 ASN A O 1
ATOM 859 N N . ILE A 1 103 ? 7.684 4.949 -11.703 1.00 73.12 103 ILE A N 1
ATOM 860 C CA . ILE A 1 103 ? 6.745 3.847 -11.984 1.00 73.12 103 ILE A CA 1
ATOM 861 C C . ILE A 1 103 ? 5.613 4.340 -12.883 1.00 73.12 103 ILE A C 1
ATOM 863 O O . ILE A 1 103 ? 5.015 5.387 -12.652 1.00 73.12 103 ILE A O 1
ATOM 867 N N . SER A 1 104 ? 5.280 3.568 -13.924 1.00 75.69 104 SER A N 1
ATOM 868 C CA . SER A 1 104 ? 4.173 3.925 -14.819 1.00 75.69 104 SER A CA 1
ATOM 869 C C . SER A 1 104 ? 2.812 3.757 -14.134 1.00 75.69 104 SER A C 1
ATOM 871 O O . SER A 1 104 ? 2.614 2.807 -13.375 1.00 75.69 104 SER A O 1
ATOM 873 N N . GLN A 1 105 ? 1.833 4.573 -14.513 1.00 76.56 105 GLN A N 1
ATOM 874 C CA . GLN A 1 105 ? 0.474 4.561 -13.958 1.00 76.56 105 GLN A CA 1
ATOM 875 C C . GLN A 1 105 ? -0.217 3.170 -13.914 1.00 76.56 105 GLN A C 1
ATOM 877 O O . GLN A 1 105 ? -0.799 2.849 -12.875 1.00 76.56 105 GLN A O 1
ATOM 882 N N . PRO A 1 106 ? -0.090 2.274 -14.919 1.00 80.19 106 PRO A N 1
ATOM 883 C CA . PRO A 1 106 ? -0.621 0.908 -14.816 1.00 80.19 106 PRO A CA 1
ATOM 884 C C . PRO A 1 106 ? -0.007 0.058 -13.693 1.00 80.19 106 PRO A C 1
ATOM 886 O O . PRO A 1 106 ? -0.693 -0.776 -13.103 1.00 80.19 106 PRO A O 1
ATOM 889 N N . TYR A 1 107 ? 1.280 0.252 -13.385 1.00 78.75 107 TYR A N 1
ATOM 890 C CA . TYR A 1 107 ? 1.924 -0.421 -12.254 1.00 78.75 107 TYR A CA 1
ATOM 891 C C . TYR A 1 107 ? 1.440 0.164 -10.932 1.00 78.75 107 TYR A C 1
ATOM 893 O O . TYR A 1 107 ? 1.152 -0.615 -10.037 1.00 78.75 107 TYR A O 1
ATOM 901 N N . VAL A 1 108 ? 1.270 1.488 -10.832 1.00 81.81 108 VAL A N 1
ATOM 902 C CA . VAL A 1 108 ? 0.693 2.129 -9.637 1.00 81.81 108 VAL A CA 1
ATOM 903 C C . VAL A 1 108 ? -0.686 1.551 -9.329 1.00 81.81 108 VAL A C 1
ATOM 905 O O . VAL A 1 108 ? -0.919 1.071 -8.226 1.00 81.81 108 VAL A O 1
ATOM 908 N N . SER A 1 109 ? -1.573 1.507 -10.327 1.00 84.19 109 SER A N 1
ATOM 909 C CA . SER A 1 109 ? -2.915 0.937 -10.166 1.00 84.19 109 SER A CA 1
ATOM 910 C C . SER A 1 109 ? -2.875 -0.523 -9.704 1.00 84.19 109 SER A C 1
ATOM 912 O O . SER A 1 109 ? -3.606 -0.893 -8.787 1.00 84.19 109 SER A O 1
ATOM 914 N N . ARG A 1 110 ? -1.992 -1.342 -10.291 1.00 84.81 110 ARG A N 1
ATOM 915 C CA . ARG A 1 110 ? -1.840 -2.746 -9.895 1.00 84.81 110 ARG A CA 1
ATOM 916 C C . ARG A 1 110 ? -1.286 -2.893 -8.477 1.00 84.81 110 ARG A C 1
ATOM 918 O O . ARG A 1 110 ? -1.811 -3.715 -7.734 1.00 84.81 110 ARG A O 1
ATOM 925 N N . SER A 1 111 ? -0.264 -2.115 -8.113 1.00 86.81 111 SER A N 1
ATOM 926 C CA . SER A 1 111 ? 0.320 -2.112 -6.767 1.00 86.81 111 SER A CA 1
ATOM 927 C C . SER A 1 111 ? -0.739 -1.791 -5.723 1.00 86.81 111 SER A C 1
ATOM 929 O O . SER A 1 111 ? -0.876 -2.559 -4.777 1.00 86.81 111 SER A O 1
ATOM 931 N N . ILE A 1 112 ? -1.551 -0.751 -5.962 1.00 88.69 112 ILE A N 1
ATOM 932 C CA . ILE A 1 112 ? -2.673 -0.396 -5.087 1.00 88.69 112 ILE A CA 1
ATOM 933 C C . ILE A 1 112 ? -3.579 -1.612 -4.919 1.00 88.69 112 ILE A C 1
ATOM 935 O O . ILE A 1 112 ? -3.730 -2.105 -3.811 1.00 88.69 112 ILE A O 1
ATOM 939 N N . SER A 1 113 ? -4.104 -2.185 -6.006 1.00 90.12 113 SER A N 1
ATOM 940 C CA . SER A 1 113 ? -5.004 -3.340 -5.900 1.00 90.12 113 SER A CA 1
ATOM 941 C C . SER A 1 113 ? -4.391 -4.534 -5.155 1.00 90.12 113 SER A C 1
ATOM 943 O O . SER A 1 113 ? -5.077 -5.159 -4.351 1.00 90.12 113 SER A O 1
ATOM 945 N N . ILE A 1 114 ? -3.122 -4.869 -5.405 1.00 89.62 114 ILE A N 1
ATOM 946 C CA . ILE A 1 114 ? -2.441 -5.990 -4.739 1.00 89.62 114 ILE A CA 1
ATOM 947 C C . ILE A 1 114 ? -2.286 -5.708 -3.242 1.00 89.62 114 ILE A C 1
ATOM 949 O O . ILE A 1 114 ? -2.709 -6.518 -2.416 1.00 89.62 114 ILE A O 1
ATOM 953 N N . VAL A 1 115 ? -1.717 -4.554 -2.894 1.00 91.25 115 VAL A N 1
ATOM 954 C CA . VAL A 1 115 ? -1.412 -4.173 -1.512 1.00 91.25 115 VAL A CA 1
ATOM 955 C C . VAL A 1 115 ? -2.699 -3.968 -0.713 1.00 91.25 115 VAL A C 1
ATOM 957 O O . VAL A 1 115 ? -2.808 -4.515 0.380 1.00 91.25 115 VAL A O 1
ATOM 960 N N . THR A 1 116 ? -3.705 -3.266 -1.252 1.00 92.69 116 THR A N 1
ATOM 961 C CA . THR A 1 116 ? -5.009 -3.083 -0.587 1.00 92.69 116 THR A CA 1
ATOM 962 C C . THR A 1 116 ? -5.651 -4.428 -0.268 1.00 92.69 116 THR A C 1
ATOM 964 O O . THR A 1 116 ? -6.1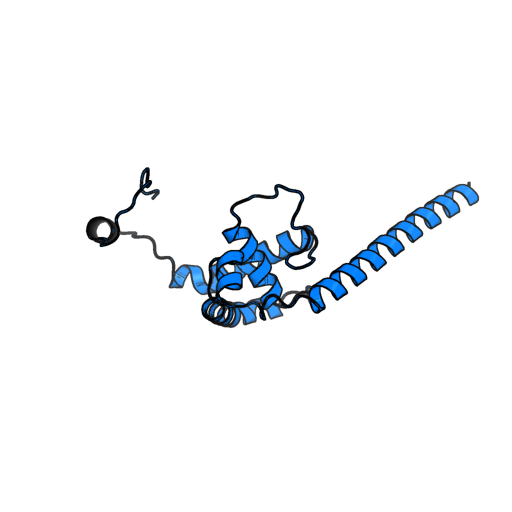09 -4.642 0.851 1.00 92.69 116 THR A O 1
ATOM 967 N N . ASN A 1 117 ? -5.672 -5.358 -1.228 1.00 92.06 117 ASN A N 1
ATOM 968 C CA . ASN A 1 117 ? -6.266 -6.674 -1.009 1.00 92.06 117 ASN A CA 1
ATOM 969 C C . ASN A 1 117 ? -5.493 -7.479 0.039 1.00 92.06 117 ASN A C 1
ATOM 971 O O . ASN A 1 117 ? -6.115 -8.130 0.876 1.00 92.06 117 ASN A O 1
ATOM 975 N N . ALA A 1 118 ? -4.161 -7.409 0.028 1.00 92.06 118 ALA A N 1
ATOM 976 C CA . ALA A 1 118 ? -3.334 -8.100 1.008 1.00 92.06 118 ALA A CA 1
ATOM 977 C C . ALA A 1 118 ? -3.531 -7.534 2.426 1.00 92.06 118 ALA A C 1
ATOM 979 O O . ALA A 1 118 ? -3.741 -8.296 3.368 1.00 92.06 118 ALA A O 1
ATOM 980 N N . ILE A 1 119 ? -3.566 -6.204 2.573 1.00 92.06 119 ILE A N 1
ATOM 981 C CA . ILE A 1 119 ? -3.891 -5.534 3.842 1.00 92.06 119 ILE A CA 1
ATOM 982 C C . ILE A 1 119 ? -5.290 -5.942 4.312 1.00 92.06 119 ILE A C 1
ATOM 984 O O . ILE A 1 119 ? -5.470 -6.300 5.474 1.00 92.06 119 ILE A O 1
ATOM 988 N N . ASN A 1 120 ? -6.278 -5.952 3.416 1.00 91.75 120 ASN A N 1
ATOM 989 C CA . ASN A 1 120 ? -7.642 -6.326 3.778 1.00 91.75 120 ASN A CA 1
ATOM 990 C C . ASN A 1 12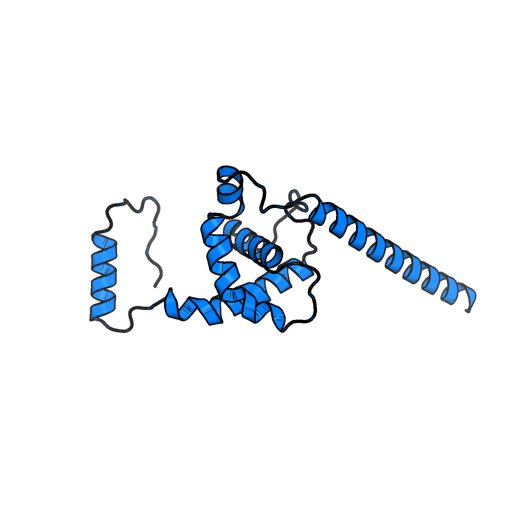0 ? -7.743 -7.773 4.276 1.00 91.75 120 ASN A C 1
ATOM 992 O O . ASN A 1 120 ? -8.454 -8.040 5.240 1.00 91.75 120 ASN A O 1
ATOM 996 N N . GLN A 1 121 ? -7.023 -8.699 3.643 1.00 90.62 121 GLN A N 1
ATOM 997 C CA . GLN A 1 121 ? -7.035 -10.112 4.022 1.00 90.62 121 GLN A CA 1
ATOM 998 C C . GLN A 1 121 ? -6.296 -10.382 5.336 1.00 90.62 121 GLN A C 1
ATOM 1000 O O . GLN A 1 121 ? -6.746 -11.216 6.118 1.00 90.62 121 GLN A O 1
ATOM 1005 N N . CYS A 1 122 ? -5.177 -9.698 5.585 1.00 90.38 122 CYS A N 1
ATOM 1006 C CA . CYS A 1 122 ? -4.324 -9.982 6.740 1.00 90.38 122 CYS A CA 1
ATOM 1007 C C . CYS A 1 122 ? -4.626 -9.116 7.969 1.00 90.38 122 CYS A C 1
ATOM 1009 O O . CYS A 1 122 ? -4.481 -9.588 9.092 1.00 90.38 122 CYS A O 1
ATOM 1011 N N . LEU A 1 123 ? -4.995 -7.848 7.774 1.00 89.94 123 LEU A N 1
ATOM 1012 C CA . LEU A 1 123 ? -4.960 -6.830 8.829 1.00 89.9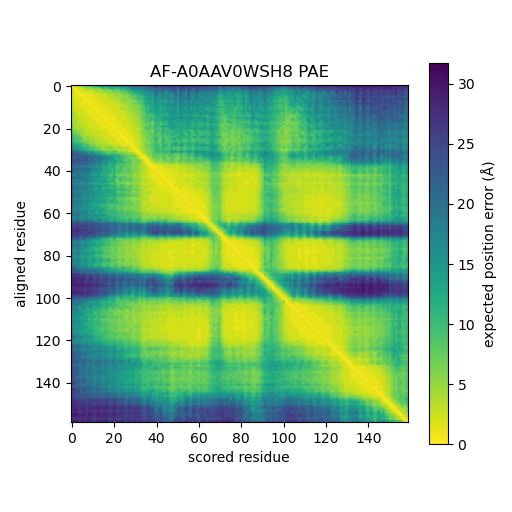4 123 LEU A CA 1
ATOM 1013 C C . LEU A 1 123 ? -6.338 -6.250 9.159 1.00 89.94 123 LEU A C 1
ATOM 1015 O O . LEU A 1 123 ? -6.572 -5.889 10.312 1.00 89.94 123 LEU A O 1
ATOM 1019 N N . LEU A 1 124 ? -7.273 -6.181 8.205 1.00 88.00 124 LEU A N 1
ATOM 1020 C CA . LEU A 1 124 ? -8.542 -5.471 8.416 1.00 88.00 124 LEU A CA 1
ATOM 1021 C C . LEU A 1 124 ? -9.312 -5.990 9.636 1.00 88.00 124 LEU A C 1
ATOM 1023 O O . LEU A 1 124 ? -9.668 -5.204 10.503 1.00 88.00 124 LEU A O 1
ATOM 1027 N N . SER A 1 125 ? -9.502 -7.304 9.765 1.00 84.31 125 SER A N 1
ATOM 1028 C CA . SER A 1 125 ? -10.235 -7.889 10.899 1.00 84.31 125 SER A CA 1
ATOM 1029 C C . SER A 1 125 ? -9.503 -7.786 12.241 1.00 84.31 125 SER A C 1
ATOM 1031 O O . SER A 1 125 ? -10.126 -7.884 13.299 1.00 84.31 125 SER A O 1
ATOM 1033 N N . GLN A 1 126 ? -8.176 -7.636 12.214 1.00 85.75 126 GLN A N 1
ATOM 1034 C CA . GLN A 1 126 ? -7.364 -7.491 13.419 1.00 85.75 126 GLN A CA 1
ATOM 1035 C C . GLN A 1 126 ? -7.455 -6.063 13.968 1.00 85.75 126 GLN A C 1
ATOM 1037 O O . GLN A 1 126 ? -7.650 -5.885 15.172 1.00 85.75 126 GLN A O 1
ATOM 1042 N N . TRP A 1 127 ? -7.332 -5.071 13.084 1.00 84.69 127 TRP A N 1
ATOM 1043 C CA . TRP A 1 127 ? -7.155 -3.665 13.451 1.00 84.69 127 TRP A CA 1
ATOM 1044 C C . TRP A 1 127 ? -8.437 -2.835 13.357 1.00 84.69 127 TRP A C 1
ATOM 1046 O O . TRP A 1 127 ? -8.608 -1.896 14.131 1.00 84.69 127 TRP A O 1
ATOM 1056 N N . VAL A 1 128 ? -9.361 -3.189 12.461 1.00 84.12 128 VAL A N 1
ATOM 1057 C CA . VAL A 1 128 ? -10.631 -2.480 12.272 1.00 84.12 128 VAL A CA 1
ATOM 1058 C C . VAL A 1 128 ? -11.767 -3.315 12.851 1.00 84.12 128 VAL A C 1
ATOM 1060 O O . VAL A 1 128 ? -12.128 -4.372 12.335 1.00 84.12 128 VAL A O 1
ATOM 1063 N N . LYS A 1 129 ? -12.353 -2.825 13.946 1.00 84.19 129 LYS A N 1
ATOM 1064 C CA . LYS A 1 129 ? -13.531 -3.421 14.584 1.00 84.19 129 LYS A CA 1
ATOM 1065 C C . LYS A 1 129 ? -14.611 -2.364 14.728 1.00 84.19 129 LYS A C 1
ATOM 1067 O O . LYS A 1 129 ? -14.441 -1.404 15.475 1.00 84.19 129 LYS A O 1
ATOM 1072 N N . PHE A 1 130 ? -15.719 -2.561 14.024 1.00 82.81 130 PHE A N 1
ATOM 1073 C CA . PHE A 1 130 ? -16.878 -1.685 14.141 1.00 82.81 130 PHE A CA 1
ATOM 1074 C C . PHE A 1 130 ? -17.695 -2.039 15.391 1.00 82.81 130 PHE A C 1
ATOM 1076 O O . PHE A 1 130 ? -17.873 -3.227 15.679 1.00 82.81 130 PHE A O 1
ATOM 1083 N N . PRO A 1 131 ? -18.199 -1.042 16.139 1.00 85.62 131 PRO A N 1
ATOM 1084 C CA . PRO A 1 131 ? -19.054 -1.275 17.295 1.00 85.62 131 PRO A CA 1
ATOM 1085 C C . PRO A 1 131 ? -20.428 -1.790 16.842 1.00 85.62 131 PRO A C 1
ATOM 1087 O O . PRO A 1 131 ? -21.293 -1.034 16.393 1.00 85.62 131 PRO A O 1
ATOM 1090 N N . MET A 1 132 ? -20.654 -3.096 16.975 1.00 87.31 132 MET A N 1
ATOM 1091 C CA . MET A 1 132 ? -21.880 -3.734 16.489 1.00 87.31 132 MET A CA 1
ATOM 1092 C C . MET A 1 132 ? -23.033 -3.601 17.489 1.00 87.31 132 MET A C 1
ATOM 1094 O O . MET A 1 132 ? -24.200 -3.532 17.093 1.00 87.31 132 MET A O 1
ATOM 1098 N N . THR A 1 133 ? -22.726 -3.490 18.782 1.00 92.75 133 THR A N 1
ATOM 1099 C CA . THR A 1 133 ? -23.721 -3.398 19.860 1.00 92.75 133 THR A CA 1
ATOM 1100 C C . THR A 1 133 ? -23.936 -1.968 20.357 1.00 92.75 133 THR A C 1
ATOM 1102 O O . THR A 1 133 ? -23.052 -1.116 20.281 1.00 92.75 133 THR A O 1
ATOM 1105 N N . ALA A 1 134 ? -25.109 -1.699 20.941 1.00 89.69 134 ALA A N 1
ATOM 1106 C CA . ALA A 1 134 ? -25.402 -0.400 21.557 1.00 89.69 134 ALA A CA 1
ATOM 1107 C C . ALA A 1 134 ? -24.401 -0.039 22.673 1.00 89.69 134 ALA A C 1
ATOM 1109 O O . ALA A 1 134 ? -24.005 1.117 22.793 1.00 89.69 134 ALA A O 1
ATOM 1110 N N . SER A 1 135 ? -23.945 -1.035 23.444 1.00 92.69 135 SER A N 1
ATOM 1111 C CA . SER A 1 135 ? -22.935 -0.832 24.487 1.00 92.69 135 SER A CA 1
ATOM 1112 C C . SER A 1 135 ? -21.567 -0.466 23.903 1.00 92.69 135 SER A C 1
ATOM 1114 O O . SER A 1 135 ? -20.922 0.450 24.403 1.00 92.69 135 SER A O 1
ATOM 1116 N N . GLU A 1 136 ? -21.128 -1.124 22.825 1.00 90.31 136 GLU A N 1
ATOM 1117 C CA . GLU A 1 136 ? -19.869 -0.775 22.149 1.00 90.31 136 GLU A CA 1
ATOM 1118 C C . GLU A 1 136 ? -19.922 0.619 21.524 1.00 90.31 136 GLU A C 1
ATOM 1120 O O . GLU A 1 136 ? -18.953 1.367 21.635 1.00 90.31 136 GLU A O 1
ATOM 1125 N N . ARG A 1 137 ? -21.059 1.005 20.927 1.00 88.88 137 ARG A N 1
ATOM 1126 C CA . ARG A 1 137 ? -21.246 2.361 20.387 1.00 88.88 137 ARG A CA 1
ATOM 1127 C C . ARG A 1 137 ? -21.190 3.412 21.489 1.00 88.88 137 ARG A C 1
ATOM 1129 O O . ARG A 1 137 ? -20.552 4.443 21.305 1.00 88.88 137 ARG A O 1
ATOM 1136 N N . GLN A 1 138 ? -21.808 3.143 22.638 1.00 89.19 138 GLN A N 1
ATOM 1137 C CA . GLN A 1 138 ? -21.749 4.040 23.790 1.00 89.19 138 GLN A CA 1
ATOM 1138 C C . GLN A 1 138 ? -20.313 4.189 24.316 1.00 89.19 138 GLN A C 1
ATOM 1140 O O . GLN A 1 138 ? -19.845 5.309 24.490 1.00 89.19 138 GLN A O 1
ATOM 1145 N N . LYS A 1 139 ? -19.567 3.084 24.447 1.00 89.50 139 LYS A N 1
ATOM 1146 C CA . LYS A 1 139 ? -18.140 3.121 24.815 1.00 89.50 139 LYS A CA 1
ATOM 1147 C C . LYS A 1 139 ? -17.294 3.910 23.814 1.00 89.50 139 LYS A C 1
ATOM 1149 O O . LYS A 1 139 ? -16.375 4.618 24.213 1.00 89.50 139 LYS A O 1
ATOM 1154 N N . ALA A 1 140 ? -17.577 3.783 22.517 1.00 86.31 140 ALA A N 1
ATOM 1155 C CA . ALA A 1 140 ? -16.876 4.539 21.483 1.00 86.31 140 ALA A CA 1
ATOM 1156 C C . ALA A 1 140 ? -17.140 6.051 21.605 1.00 86.31 140 ALA A C 1
ATOM 1158 O O . ALA A 1 140 ? -16.196 6.833 21.510 1.00 86.31 140 ALA A O 1
ATOM 1159 N N . ARG A 1 141 ? -18.390 6.453 21.886 1.00 84.69 141 ARG A N 1
ATOM 1160 C CA . ARG A 1 141 ? -18.764 7.855 22.149 1.00 84.69 141 ARG A CA 1
ATOM 1161 C C . ARG A 1 141 ? -18.057 8.412 23.376 1.00 84.69 141 ARG A C 1
ATOM 1163 O O . ARG A 1 141 ? -17.402 9.437 23.267 1.00 84.69 141 ARG A O 1
ATOM 1170 N N . GLU A 1 142 ? -18.107 7.695 24.494 1.00 88.50 142 GLU A N 1
ATOM 1171 C CA . GLU A 1 142 ? -17.432 8.098 25.736 1.00 88.50 142 GLU A CA 1
ATOM 1172 C C . GLU A 1 142 ? -15.921 8.252 25.533 1.00 88.50 142 GLU A C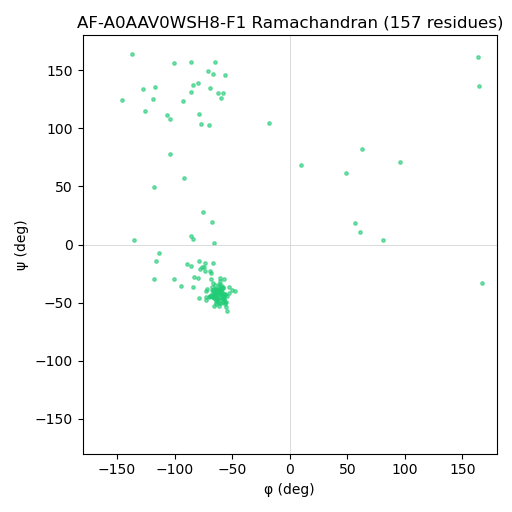 1
ATOM 1174 O O . GLU A 1 142 ? -15.319 9.208 26.013 1.00 88.50 142 GLU A O 1
ATOM 1179 N N . LYS A 1 143 ? -15.295 7.345 24.769 1.00 86.50 143 LYS A N 1
ATOM 1180 C CA . LYS A 1 143 ? -13.868 7.436 24.434 1.00 86.50 143 LYS A CA 1
ATOM 1181 C C . LYS A 1 143 ? -13.548 8.659 23.572 1.00 86.50 143 LYS A C 1
ATOM 1183 O O . LYS A 1 143 ? -12.489 9.253 23.750 1.00 86.50 143 LYS A O 1
ATOM 1188 N N . PHE A 1 144 ? -14.425 9.003 22.631 1.00 81.69 144 PHE A N 1
ATOM 1189 C CA . PHE A 1 144 ? -14.270 10.193 21.799 1.00 81.69 144 PHE A CA 1
ATOM 1190 C C . PHE A 1 144 ? -14.459 11.479 22.617 1.00 81.69 144 PHE A C 1
ATOM 1192 O O . PHE A 1 144 ? -13.641 12.385 22.513 1.00 81.69 144 PHE A O 1
ATOM 1199 N N . GLU A 1 145 ? -15.478 11.534 23.477 1.00 83.31 145 GLU A N 1
ATOM 1200 C CA . GLU A 1 145 ? -15.737 12.664 24.382 1.00 83.31 145 GLU A CA 1
ATOM 1201 C C . GLU A 1 145 ? -14.602 12.881 25.391 1.00 83.31 145 GLU A C 1
ATOM 1203 O O . GLU A 1 145 ? -14.242 14.018 25.683 1.00 83.31 145 GLU A O 1
ATOM 1208 N N . ALA A 1 146 ? -14.013 11.799 25.904 1.00 87.38 146 ALA A N 1
ATOM 1209 C CA . ALA A 1 146 ? -12.902 11.844 26.851 1.00 87.38 146 ALA A CA 1
ATOM 1210 C C . ALA A 1 146 ? -11.522 11.995 26.184 1.00 87.38 146 ALA A C 1
ATOM 1212 O O . ALA A 1 146 ? -10.501 11.902 26.874 1.00 87.38 146 ALA A O 1
ATOM 1213 N N . ALA A 1 147 ? -11.456 12.168 24.859 1.00 84.19 147 ALA A N 1
ATOM 1214 C CA . ALA A 1 147 ? -10.184 12.298 24.165 1.00 84.19 147 ALA A CA 1
ATOM 1215 C C . ALA A 1 147 ? -9.433 13.552 24.659 1.00 84.19 147 ALA A C 1
ATOM 1217 O O . ALA A 1 147 ? -10.008 14.639 24.702 1.00 84.19 147 ALA A O 1
ATOM 1218 N N . PRO A 1 148 ? -8.146 13.427 25.032 1.00 83.69 148 PRO A N 1
ATOM 1219 C CA . PRO A 1 148 ? -7.392 14.531 25.619 1.00 83.69 148 PRO A CA 1
ATOM 1220 C C . PRO A 1 148 ? -7.013 15.604 24.592 1.00 83.69 148 PRO A C 1
ATOM 1222 O O . PRO A 1 148 ? -6.749 16.743 24.976 1.00 83.69 148 PRO A O 1
ATOM 1225 N N . GLN A 1 149 ? -6.963 15.256 23.302 1.00 80.44 149 GLN A N 1
ATOM 1226 C CA . GLN A 1 149 ? -6.678 16.217 22.243 1.00 80.44 149 GLN A CA 1
ATOM 1227 C C . GLN A 1 149 ? -7.936 16.983 21.796 1.00 80.44 149 GLN A C 1
ATOM 1229 O O . GLN A 1 149 ? -8.986 16.371 21.586 1.00 80.44 149 GLN A O 1
ATOM 1234 N N . PRO A 1 150 ? -7.840 18.306 21.579 1.00 73.75 150 PRO A N 1
ATOM 1235 C CA . PRO A 1 150 ? -8.898 19.059 20.924 1.00 73.75 150 PRO A CA 1
ATOM 1236 C C . PRO A 1 150 ? -8.988 18.667 19.443 1.00 73.75 150 PRO A C 1
ATOM 1238 O O . PRO A 1 150 ? -7.982 18.584 18.740 1.00 73.75 150 PRO A O 1
ATOM 1241 N N . PHE A 1 151 ? -10.206 18.450 18.951 1.00 72.69 151 PHE A N 1
ATOM 1242 C CA . PHE A 1 151 ? -10.476 18.133 17.546 1.00 72.69 151 PHE A CA 1
ATOM 1243 C C . PHE A 1 151 ? -10.759 19.407 16.729 1.00 72.69 151 PHE A C 1
ATOM 1245 O O . PHE A 1 151 ? -11.828 19.558 16.131 1.00 72.69 151 PHE A O 1
ATOM 1252 N N . GLU A 1 152 ? -9.818 20.356 16.727 1.00 70.06 152 GLU A N 1
ATOM 1253 C CA . GLU A 1 152 ? -9.959 21.623 15.995 1.00 70.06 152 GLU A CA 1
ATOM 1254 C C . GLU A 1 152 ? -10.197 21.386 14.493 1.00 70.06 152 GLU A C 1
ATOM 1256 O O . GLU A 1 152 ? -9.502 20.605 13.849 1.00 70.06 152 GLU A O 1
ATOM 1261 N N . GLY A 1 153 ? -11.217 22.043 13.929 1.00 59.69 153 GLY A N 1
ATOM 1262 C CA . GLY A 1 153 ? -11.580 21.905 12.512 1.00 59.69 153 GLY A CA 1
ATOM 1263 C C . GLY A 1 153 ? -12.416 20.667 12.156 1.00 59.69 153 GLY A C 1
ATOM 1264 O O . GLY A 1 153 ? -12.736 20.469 10.985 1.00 59.69 153 GLY A O 1
ATOM 1265 N N . THR A 1 154 ? -12.820 19.849 13.133 1.00 63.91 154 THR A N 1
ATOM 1266 C CA . THR A 1 154 ? -13.690 18.689 12.879 1.00 63.91 154 THR A CA 1
ATOM 1267 C C . THR A 1 154 ? -15.144 19.135 12.713 1.00 63.91 154 THR A C 1
ATOM 1269 O O . THR A 1 154 ? -15.774 19.591 13.663 1.00 63.91 154 THR A O 1
ATOM 1272 N N . LEU A 1 155 ? -15.693 18.997 11.501 1.00 55.78 155 LEU A N 1
ATOM 1273 C CA . LEU A 1 155 ? -17.089 19.352 11.189 1.00 55.78 155 LEU A CA 1
ATOM 1274 C C . LEU A 1 155 ? -18.108 18.294 11.654 1.00 55.78 155 LEU A C 1
ATOM 1276 O O . LEU A 1 155 ? -19.304 18.568 11.707 1.00 55.78 155 LEU A O 1
ATOM 1280 N N . GLY A 1 156 ? -17.642 17.094 12.001 1.00 49.59 156 GLY A N 1
ATOM 1281 C CA . GLY A 1 156 ? -18.456 15.996 12.515 1.00 49.59 156 GLY A CA 1
ATOM 1282 C C . GLY A 1 156 ? -17.712 14.664 12.442 1.00 49.59 156 GLY A C 1
ATOM 1283 O O . GLY A 1 156 ? -16.733 14.536 11.709 1.00 49.59 156 GLY A O 1
ATOM 1284 N N . ALA A 1 157 ? -18.175 13.675 13.203 1.00 59.47 157 ALA A N 1
ATOM 1285 C CA . ALA A 1 157 ? -17.749 12.288 13.043 1.00 59.47 157 ALA A CA 1
ATOM 1286 C C . ALA A 1 157 ? -18.618 11.625 11.964 1.00 59.47 157 ALA A C 1
ATOM 1288 O O . ALA A 1 157 ? -19.842 11.759 11.998 1.00 59.47 157 ALA A O 1
ATOM 1289 N N . ILE A 1 158 ? -17.995 10.941 11.005 1.00 52.28 158 ILE A N 1
ATOM 1290 C CA . ILE A 1 158 ? -18.700 10.085 10.045 1.00 52.28 158 ILE A CA 1
ATOM 1291 C C . ILE A 1 158 ? -18.711 8.672 10.643 1.00 52.28 158 ILE A C 1
ATOM 1293 O O . ILE A 1 158 ? -17.644 8.160 10.985 1.00 52.28 158 ILE A O 1
ATOM 1297 N N . ASP A 1 159 ? -19.908 8.108 10.811 1.00 50.47 159 ASP A N 1
ATOM 1298 C CA . ASP A 1 159 ? -20.158 6.691 11.134 1.00 50.47 159 ASP A CA 1
ATOM 1299 C C . ASP A 1 159 ? -20.239 5.880 9.833 1.00 50.47 159 ASP A C 1
ATOM 1301 O O . ASP A 1 159 ? -21.017 6.302 8.940 1.00 50.47 159 ASP A O 1
#

Foldseek 3Di:
DVVVVVVVVVVVVVVVVVVVVLVVVLVVLLVVQDLLPDDQVVNCVQQVDGSVVLVVLLVQLVVLVVPDPCPVDDSSRLSSLQSSVVVVVDPDDDPDPCRNRSDDPVSSVVSNVSSVVSCCVGPCVPPPDDQPDPVSVVVVVVCVVPPPDDPPPDPDDDD

Nearest PDB structures (foldseek):
  7zsa-assembly1_M  TM=4.241E-01  e=3.452E+00  Saccharomyces cerevisiae

Solvent-accessible surface area (backbone atoms only — not comparable to full-atom values): 9631 Å² total; per-residue (Å²): 112,70,66,62,51,52,52,50,52,48,53,54,50,52,51,51,49,54,56,50,52,54,54,48,53,34,47,52,56,24,74,72,47,58,71,84,78,48,58,69,69,60,37,30,73,58,38,72,45,54,72,66,58,51,53,56,51,47,64,70,36,47,75,66,60,75,75,53,81,80,58,97,57,56,71,64,58,31,41,51,55,33,40,28,51,61,58,65,74,57,100,81,79,79,93,84,76,78,59,85,55,39,69,57,69,75,55,52,55,50,25,33,56,53,45,54,51,34,44,51,74,70,40,38,81,79,75,56,78,79,62,86,45,75,67,46,44,50,52,51,50,54,52,59,74,66,44,88,68,82,69,82,90,64,92,69,86,86,130